Protein AF-A0A8D2HN71-F1 (afdb_monomer_lite)

Organism: Urocitellus parryii (NCBI:txid9999)

Sequence (119 aa):
KDPFDLRIDRTFLSGKIIGGREAVPHSHPYIAYLWINTTEKTKKKCGGFLVHEDFVLTAAHCWRRQGDSGSPLVSKNVAQGIVSYGKMEGTPPNIYTRISSFLCWIKTTMKLFKLQGQD

Radius of gyration: 16.94 Å; chains: 1; bounding box: 42×31×54 Å

Structure (mmCIF, N/CA/C/O backbone):
data_AF-A0A8D2HN71-F1
#
_entry.id   AF-A0A8D2HN71-F1
#
loop_
_atom_site.group_PDB
_atom_site.id
_atom_site.type_symbol
_atom_site.label_atom_id
_atom_site.label_alt_id
_atom_site.label_comp_id
_atom_site.label_asym_id
_atom_site.label_entity_id
_atom_site.label_seq_id
_atom_site.pdbx_PDB_ins_code
_atom_site.Cartn_x
_atom_site.Cartn_y
_atom_site.Cartn_z
_atom_site.occupancy
_atom_site.B_iso_or_equiv
_atom_site.auth_seq_id
_atom_site.auth_comp_id
_atom_site.auth_asym_id
_atom_site.auth_atom_id
_atom_site.pdbx_PDB_model_num
ATOM 1 N N . LYS A 1 1 ? 20.313 1.771 -33.825 1.00 43.94 1 LYS A N 1
ATOM 2 C CA . LYS A 1 1 ? 20.224 0.690 -32.817 1.00 43.94 1 LYS A CA 1
ATOM 3 C C . LYS A 1 1 ? 21.651 0.340 -32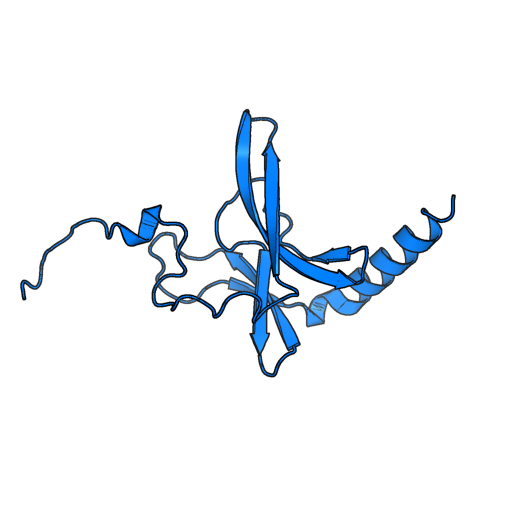.456 1.00 43.94 1 LYS A C 1
ATOM 5 O O . LYS A 1 1 ? 22.325 -0.238 -33.295 1.00 43.94 1 LYS A O 1
ATOM 10 N N . ASP A 1 2 ? 22.102 0.803 -31.298 1.00 36.84 2 ASP A N 1
ATOM 11 C CA . ASP A 1 2 ? 23.468 0.621 -30.810 1.00 36.84 2 ASP A CA 1
ATOM 12 C C . ASP A 1 2 ? 23.407 -0.278 -29.557 1.00 36.84 2 ASP A C 1
ATOM 14 O O . ASP A 1 2 ? 22.562 -0.002 -28.699 1.00 36.84 2 ASP A O 1
ATOM 18 N N . PRO A 1 3 ? 24.185 -1.373 -29.452 1.00 45.34 3 PRO A N 1
ATOM 19 C CA . PRO A 1 3 ? 24.055 -2.342 -28.361 1.00 45.34 3 PRO A CA 1
ATOM 20 C C . PRO A 1 3 ? 24.652 -1.897 -27.015 1.00 45.34 3 PRO A C 1
ATOM 22 O O . PRO A 1 3 ? 24.518 -2.641 -26.047 1.00 45.34 3 PRO A O 1
ATOM 25 N N . PHE A 1 4 ? 25.304 -0.728 -26.928 1.00 43.75 4 PHE A N 1
ATOM 26 C CA . PHE A 1 4 ? 26.057 -0.309 -25.731 1.00 43.75 4 PHE A CA 1
ATOM 27 C C . PHE A 1 4 ? 25.786 1.127 -25.246 1.00 43.75 4 PHE A C 1
ATOM 29 O O . PHE A 1 4 ? 26.644 1.737 -24.607 1.00 43.75 4 PHE A O 1
ATOM 36 N N . ASP A 1 5 ? 24.589 1.676 -25.475 1.00 47.28 5 ASP A N 1
ATOM 37 C CA . ASP A 1 5 ? 24.200 2.946 -24.842 1.00 47.28 5 ASP A CA 1
ATOM 38 C C . ASP A 1 5 ? 23.881 2.730 -23.347 1.00 47.28 5 ASP A C 1
ATOM 40 O O . ASP A 1 5 ? 22.730 2.589 -22.940 1.00 47.28 5 ASP A O 1
ATOM 44 N N . LEU A 1 6 ? 24.924 2.700 -22.509 1.00 41.19 6 LEU A N 1
ATOM 45 C CA . LEU A 1 6 ? 24.872 2.747 -21.038 1.00 41.19 6 LEU A CA 1
ATOM 46 C C . LEU A 1 6 ? 24.472 4.144 -20.518 1.00 41.19 6 LEU A C 1
ATOM 48 O O . LEU A 1 6 ? 24.982 4.631 -19.506 1.00 41.19 6 LEU A O 1
ATOM 52 N N . ARG A 1 7 ? 23.535 4.818 -21.188 1.00 40.91 7 ARG A N 1
ATOM 53 C CA . ARG A 1 7 ? 22.840 5.951 -20.581 1.00 40.91 7 ARG A CA 1
ATOM 54 C C . ARG A 1 7 ? 21.958 5.384 -19.485 1.00 40.91 7 ARG A C 1
ATOM 56 O O . ARG A 1 7 ? 20.998 4.681 -19.778 1.00 40.91 7 ARG A O 1
ATOM 63 N N . ILE A 1 8 ? 22.297 5.707 -18.235 1.00 46.88 8 ILE A N 1
ATOM 64 C CA . ILE A 1 8 ? 21.390 5.641 -17.084 1.00 46.88 8 ILE A CA 1
ATOM 65 C C . ILE A 1 8 ? 20.004 6.049 -17.586 1.00 46.88 8 ILE A C 1
ATOM 67 O O . ILE A 1 8 ? 19.788 7.210 -17.949 1.00 46.88 8 ILE A O 1
ATOM 71 N N . ASP A 1 9 ? 19.110 5.072 -17.707 1.00 41.34 9 ASP A N 1
ATOM 72 C CA . ASP A 1 9 ? 17.812 5.290 -18.314 1.00 41.34 9 ASP A CA 1
ATOM 73 C C . ASP A 1 9 ? 17.083 6.360 -17.486 1.00 41.34 9 ASP A C 1
ATOM 75 O O . ASP A 1 9 ? 16.872 6.193 -16.281 1.00 41.34 9 ASP A O 1
ATOM 79 N N . ARG A 1 10 ? 16.722 7.495 -18.107 1.00 42.06 10 ARG A N 1
ATOM 80 C CA . ARG A 1 10 ? 16.006 8.599 -17.433 1.00 42.06 10 ARG A CA 1
ATOM 81 C C . ARG A 1 10 ? 14.696 8.127 -16.794 1.00 42.06 10 ARG A C 1
ATOM 83 O O . ARG A 1 10 ? 14.153 8.833 -15.942 1.00 42.06 10 ARG A O 1
ATOM 90 N N . THR A 1 11 ? 14.207 6.939 -17.147 1.00 46.03 11 THR A N 1
ATOM 91 C CA . THR A 1 11 ? 13.094 6.265 -16.473 1.00 46.03 11 THR A CA 1
ATOM 92 C C . THR A 1 11 ? 13.345 6.071 -14.969 1.00 46.03 11 THR A C 1
ATOM 94 O O . THR A 1 11 ? 12.408 6.283 -14.196 1.00 46.03 11 THR A O 1
ATOM 97 N N . PHE A 1 12 ? 14.591 5.822 -14.528 1.00 45.75 12 PHE A N 1
ATOM 98 C CA . PHE A 1 12 ? 14.959 5.620 -13.111 1.00 45.75 12 PHE A CA 1
ATOM 99 C C . PHE A 1 12 ? 14.687 6.829 -12.202 1.00 45.75 12 PHE A C 1
ATOM 101 O O . PHE A 1 12 ? 14.495 6.658 -11.000 1.00 45.75 12 PHE A O 1
ATOM 108 N N . LEU A 1 13 ? 14.637 8.048 -12.749 1.00 47.62 13 LEU A N 1
ATOM 109 C CA . LEU A 1 13 ? 14.397 9.280 -11.981 1.00 47.62 13 LEU A CA 1
ATOM 110 C C . LEU A 1 13 ? 12.951 9.784 -12.078 1.00 47.62 13 LEU A C 1
ATOM 112 O O . LEU A 1 13 ? 12.579 10.728 -11.384 1.00 47.62 13 LEU A O 1
ATOM 116 N N . SER A 1 14 ? 12.127 9.180 -12.937 1.00 51.97 14 SER A N 1
ATOM 117 C CA . SER A 1 14 ? 10.806 9.723 -13.283 1.00 51.97 14 SER A CA 1
ATOM 118 C C . SER A 1 14 ? 9.668 9.296 -12.349 1.00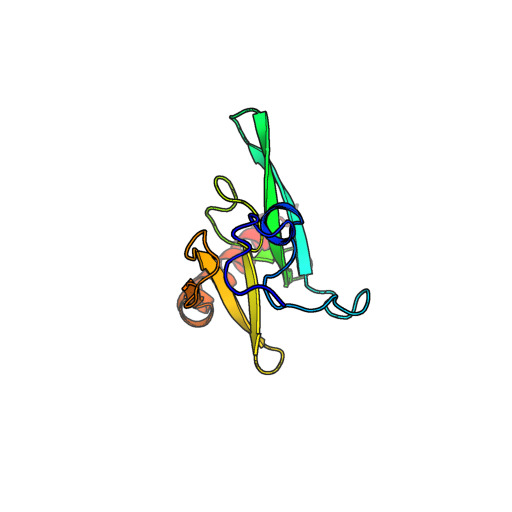 51.97 14 SER A C 1
ATOM 120 O O . SER A 1 14 ? 8.544 9.761 -12.519 1.00 51.97 14 SER A O 1
ATOM 122 N N . GLY A 1 15 ? 9.930 8.419 -11.370 1.00 62.06 15 GLY A N 1
ATOM 123 C CA . GLY A 1 15 ? 8.882 7.859 -10.506 1.00 62.06 15 GLY A CA 1
ATOM 124 C C . GLY A 1 15 ? 7.894 6.953 -11.253 1.00 62.06 15 GLY A C 1
ATOM 125 O O . GLY A 1 15 ? 6.772 6.767 -10.795 1.00 62.06 15 GLY A O 1
ATOM 126 N N . LYS A 1 16 ? 8.292 6.428 -12.418 1.00 80.50 16 LYS A N 1
ATOM 127 C CA . LYS A 1 16 ? 7.504 5.487 -13.219 1.00 80.50 16 LYS A CA 1
ATOM 128 C C . LYS A 1 16 ? 7.790 4.046 -12.804 1.00 80.50 16 LYS A C 1
ATOM 130 O O . LYS A 1 16 ? 8.930 3.700 -12.506 1.00 80.50 16 LYS A O 1
ATOM 135 N N . ILE A 1 17 ? 6.769 3.196 -12.906 1.00 85.62 17 ILE A N 1
ATOM 136 C CA . ILE A 1 17 ? 6.932 1.741 -12.832 1.00 85.62 17 ILE A CA 1
ATOM 137 C C . ILE A 1 17 ? 7.752 1.279 -14.043 1.00 85.62 17 ILE A C 1
ATOM 139 O O . ILE A 1 17 ? 7.334 1.482 -15.187 1.00 85.62 17 ILE A O 1
ATOM 143 N N . ILE A 1 18 ? 8.908 0.655 -13.810 1.00 87.19 18 ILE A N 1
ATOM 144 C CA . ILE A 1 18 ? 9.786 0.151 -14.879 1.00 87.19 18 ILE A CA 1
ATOM 145 C C . ILE A 1 18 ? 9.040 -0.915 -15.694 1.00 87.19 18 ILE A C 1
ATOM 147 O O . ILE A 1 18 ? 8.474 -1.852 -15.134 1.00 87.19 18 ILE A O 1
ATOM 151 N N . GLY A 1 19 ? 9.018 -0.757 -17.022 1.00 87.94 19 GLY A N 1
ATOM 152 C CA . GLY A 1 19 ? 8.283 -1.644 -17.933 1.00 87.94 19 GLY A CA 1
ATOM 153 C C . GLY A 1 19 ? 6.753 -1.526 -17.852 1.00 87.94 19 GLY A C 1
ATOM 154 O O . GLY A 1 19 ? 6.047 -2.331 -18.455 1.00 87.94 19 GLY A O 1
ATOM 155 N N . GLY A 1 20 ? 6.233 -0.549 -17.101 1.00 88.12 20 GLY A N 1
ATOM 156 C CA . GLY A 1 20 ? 4.802 -0.301 -16.959 1.00 88.12 20 GLY A CA 1
ATOM 157 C C . GLY A 1 20 ? 4.201 0.539 -18.089 1.00 88.12 20 GLY A C 1
ATOM 158 O O . GLY A 1 20 ? 4.879 0.998 -19.007 1.00 88.12 20 GLY A O 1
ATOM 159 N N . ARG A 1 21 ? 2.894 0.780 -17.972 1.00 92.75 21 ARG A N 1
ATOM 160 C CA . ARG A 1 21 ? 2.134 1.731 -18.792 1.00 92.75 21 ARG A CA 1
ATOM 161 C C . ARG A 1 21 ? 1.378 2.693 -17.888 1.00 92.75 21 ARG A C 1
ATOM 163 O O . ARG A 1 21 ? 1.041 2.332 -16.760 1.00 92.75 21 ARG A O 1
ATOM 170 N N . GLU A 1 22 ? 1.097 3.888 -18.388 1.00 91.94 22 GLU A N 1
ATOM 171 C CA . GLU A 1 22 ? 0.253 4.843 -17.675 1.00 91.94 22 GLU A CA 1
ATOM 172 C C . GLU A 1 22 ? -1.140 4.243 -17.440 1.00 91.94 22 GLU A C 1
ATOM 174 O O . GLU A 1 22 ? -1.733 3.627 -18.331 1.00 91.94 22 GLU A O 1
ATOM 179 N N . ALA A 1 23 ? -1.633 4.363 -16.208 1.00 93.00 23 ALA A N 1
ATOM 180 C CA . ALA A 1 23 ? -2.967 3.903 -15.865 1.00 93.00 23 ALA A CA 1
ATOM 181 C C . ALA A 1 23 ? -4.009 4.886 -16.410 1.00 93.00 23 ALA A C 1
ATOM 183 O O . ALA A 1 23 ? -3.800 6.096 -16.386 1.00 93.00 23 ALA A O 1
ATOM 184 N N . VAL A 1 24 ? -5.165 4.371 -16.838 1.00 96.88 24 VAL A N 1
ATOM 185 C CA . VAL A 1 24 ? -6.312 5.230 -17.160 1.00 96.88 24 VAL A CA 1
ATOM 186 C C . VAL A 1 24 ? -6.675 6.030 -15.901 1.00 96.88 24 VAL A C 1
ATOM 188 O O . VAL A 1 24 ? -6.768 5.415 -14.827 1.00 96.88 24 VAL A O 1
ATOM 191 N N . PRO A 1 25 ? -6.887 7.355 -15.991 1.00 96.44 25 PRO A N 1
ATOM 192 C CA . PRO A 1 25 ? -7.239 8.172 -14.836 1.00 96.44 25 PRO A CA 1
ATOM 193 C C . PRO A 1 25 ? -8.370 7.548 -14.013 1.00 96.44 25 PRO A C 1
ATOM 195 O O . PRO A 1 25 ? -9.368 7.084 -14.561 1.00 96.44 25 PRO A O 1
ATOM 198 N N . HIS A 1 26 ? -8.179 7.492 -12.693 1.00 93.31 26 HIS A N 1
ATOM 199 C CA . HIS A 1 26 ? -9.140 6.956 -11.716 1.00 93.31 26 HIS A CA 1
ATOM 200 C C . HIS A 1 26 ? -9.540 5.475 -11.874 1.00 93.31 26 HIS A C 1
ATOM 202 O O . HIS A 1 26 ? -10.382 4.999 -11.120 1.00 93.31 26 HIS A O 1
ATOM 208 N N . SER A 1 27 ? -8.908 4.705 -12.767 1.00 96.06 27 SER A N 1
ATOM 209 C CA . SER A 1 27 ? -9.200 3.266 -12.937 1.00 96.06 27 SER A CA 1
ATOM 210 C C . SER A 1 27 ? -8.850 2.397 -11.719 1.00 96.06 27 SER A C 1
ATOM 212 O O . SER A 1 27 ? -9.283 1.252 -11.639 1.00 96.06 27 SER A O 1
ATOM 214 N N . HIS A 1 28 ? -8.075 2.931 -10.771 1.00 95.44 28 HIS A N 1
ATOM 215 C CA . HIS A 1 28 ? -7.660 2.259 -9.538 1.00 95.44 28 HIS A CA 1
ATOM 216 C C . HIS A 1 28 ? -7.956 3.170 -8.331 1.00 95.44 28 HIS A C 1
ATOM 218 O O . HIS A 1 28 ? -7.029 3.703 -7.719 1.00 95.44 28 HIS A O 1
ATOM 224 N N . PRO A 1 29 ? -9.241 3.400 -7.997 1.00 96.69 29 PRO A N 1
ATOM 225 C CA . PRO A 1 29 ? -9.652 4.431 -7.036 1.00 96.69 29 PRO A CA 1
ATOM 226 C C . PRO A 1 29 ? -9.198 4.150 -5.598 1.00 96.69 29 PRO A C 1
ATOM 228 O O . PRO A 1 29 ? -9.169 5.052 -4.771 1.00 96.69 29 PRO A O 1
ATOM 231 N N . TYR A 1 30 ? -8.814 2.909 -5.300 1.00 97.06 30 TYR A N 1
ATOM 232 C CA . TYR A 1 30 ? -8.271 2.513 -4.005 1.00 97.06 30 TYR A CA 1
ATOM 233 C C . TYR A 1 30 ? -6.802 2.905 -3.809 1.00 97.06 30 TYR A C 1
ATOM 235 O O . TYR A 1 30 ? -6.308 2.758 -2.698 1.00 97.06 30 TYR A O 1
ATOM 243 N N . ILE A 1 31 ? -6.070 3.350 -4.838 1.00 97.00 31 ILE A N 1
ATOM 244 C CA . ILE A 1 31 ? -4.655 3.728 -4.701 1.00 97.00 31 ILE A CA 1
ATOM 245 C C . ILE A 1 31 ? -4.529 5.046 -3.934 1.00 97.00 31 ILE A C 1
ATOM 247 O O . ILE A 1 31 ? -5.141 6.048 -4.291 1.00 97.00 31 ILE A O 1
ATOM 251 N N . ALA A 1 32 ? -3.672 5.053 -2.914 1.00 96.81 32 ALA A N 1
ATOM 252 C CA . ALA A 1 32 ? -3.335 6.230 -2.126 1.00 96.81 32 ALA A CA 1
ATOM 253 C C . ALA A 1 32 ? -1.884 6.653 -2.387 1.00 96.81 32 ALA A C 1
ATOM 255 O O . ALA A 1 32 ? -0.965 5.833 -2.340 1.00 96.81 32 ALA A O 1
ATOM 256 N N . TYR A 1 33 ? -1.670 7.947 -2.619 1.00 94.94 33 TYR A N 1
ATOM 257 C CA . TYR A 1 33 ? -0.338 8.542 -2.665 1.00 94.94 33 TYR A CA 1
ATOM 258 C C . TYR A 1 33 ? 0.022 9.082 -1.281 1.00 94.94 33 TYR A C 1
ATOM 260 O O . TYR A 1 33 ? -0.674 9.942 -0.742 1.00 94.94 33 TYR A O 1
ATOM 268 N N . LEU A 1 34 ? 1.111 8.578 -0.704 1.00 93.06 34 LEU A N 1
ATOM 269 C CA . LEU A 1 34 ? 1.541 8.932 0.643 1.00 93.06 34 LEU A CA 1
ATOM 270 C C . LEU A 1 34 ? 2.715 9.900 0.597 1.00 93.06 34 LEU A C 1
ATOM 272 O O . LEU A 1 34 ? 3.772 9.604 0.031 1.00 93.06 34 LEU A O 1
ATOM 276 N N . TRP A 1 35 ? 2.536 11.039 1.258 1.00 90.62 35 TRP A N 1
ATOM 277 C CA . TRP A 1 35 ? 3.572 12.044 1.443 1.00 90.62 35 TRP A CA 1
ATOM 278 C C . TRP A 1 35 ? 3.990 12.087 2.910 1.00 90.62 35 TRP A C 1
ATOM 280 O O . TRP A 1 35 ? 3.243 12.553 3.766 1.00 90.62 35 TRP A O 1
ATOM 290 N N . ILE A 1 36 ? 5.174 11.548 3.203 1.00 88.12 36 ILE A N 1
ATOM 291 C CA . ILE A 1 36 ? 5.641 11.310 4.571 1.00 88.12 36 ILE A CA 1
ATOM 292 C C . ILE A 1 36 ? 6.758 12.299 4.891 1.00 88.12 36 ILE A C 1
ATOM 294 O O . ILE A 1 36 ? 7.808 12.320 4.240 1.00 88.12 36 ILE A O 1
ATOM 298 N N . ASN A 1 37 ? 6.527 13.124 5.909 1.00 85.69 37 ASN A N 1
ATOM 299 C CA . ASN A 1 37 ? 7.538 14.021 6.454 1.00 85.69 37 ASN A CA 1
ATOM 300 C C . ASN A 1 37 ? 8.440 13.234 7.403 1.00 85.69 37 ASN A C 1
ATOM 302 O O . ASN A 1 37 ? 7.945 12.609 8.335 1.00 85.69 37 ASN A O 1
ATOM 306 N N . THR A 1 38 ? 9.752 13.275 7.177 1.00 78.19 38 THR A N 1
ATOM 307 C CA . THR A 1 38 ? 10.721 12.579 8.034 1.00 78.19 38 THR A CA 1
ATOM 308 C C . THR A 1 38 ? 11.503 13.553 8.907 1.00 78.19 38 THR A C 1
ATOM 310 O O . THR A 1 38 ? 11.638 14.737 8.587 1.00 78.19 38 THR A O 1
ATOM 313 N N . THR A 1 39 ? 12.063 13.031 9.998 1.00 75.62 39 THR A N 1
ATOM 314 C CA . THR A 1 39 ? 12.947 13.760 10.923 1.00 75.62 39 THR A CA 1
ATOM 315 C C . THR A 1 39 ? 14.213 14.291 10.247 1.00 75.62 39 THR A C 1
ATOM 317 O O . THR A 1 39 ? 14.749 15.311 10.663 1.00 75.62 39 THR A O 1
ATOM 320 N N . GLU A 1 40 ? 14.654 13.668 9.152 1.00 70.38 40 GLU A N 1
ATOM 321 C CA . GLU A 1 40 ? 15.835 14.069 8.375 1.00 70.38 40 GLU A CA 1
ATOM 322 C C . GLU A 1 40 ? 15.566 15.264 7.432 1.00 70.38 40 GLU A C 1
ATOM 324 O O . GLU A 1 40 ? 16.341 15.516 6.513 1.00 70.38 40 GLU A O 1
ATOM 329 N N . LYS A 1 41 ? 14.447 15.990 7.601 1.00 61.88 41 LYS A N 1
ATOM 330 C CA . LYS A 1 41 ? 13.966 17.076 6.715 1.00 61.88 41 LYS A CA 1
ATOM 331 C C . LYS A 1 41 ? 13.775 16.672 5.244 1.00 61.88 41 LYS A C 1
ATOM 333 O O . LYS A 1 41 ? 13.484 17.526 4.408 1.00 61.88 41 LYS A O 1
ATOM 338 N N . THR A 1 42 ? 13.879 15.384 4.909 1.00 73.19 42 THR A N 1
ATOM 339 C CA . THR A 1 42 ? 13.584 14.882 3.563 1.00 73.19 42 THR A CA 1
ATOM 340 C C . THR A 1 42 ? 12.159 14.349 3.501 1.00 73.19 42 THR A C 1
ATOM 342 O O . THR A 1 42 ? 11.690 13.634 4.386 1.00 73.19 42 THR A O 1
ATOM 345 N N . LYS A 1 43 ? 11.439 14.712 2.444 1.00 77.62 43 LYS A N 1
ATOM 346 C CA . LYS A 1 43 ? 10.094 14.195 2.185 1.00 77.62 43 LYS A CA 1
ATOM 347 C C . LYS A 1 43 ? 10.218 12.852 1.479 1.00 77.62 43 LYS A C 1
ATOM 349 O O . LYS A 1 43 ? 10.949 12.757 0.493 1.00 77.62 43 LYS A O 1
ATOM 354 N N . LYS A 1 44 ? 9.521 11.830 1.972 1.00 85.94 44 LYS A N 1
ATOM 355 C CA . LYS A 1 44 ? 9.456 10.506 1.343 1.00 85.94 44 LYS A CA 1
ATOM 356 C C . LYS A 1 44 ? 8.099 10.326 0.676 1.00 85.94 44 LYS A C 1
ATOM 358 O O . LYS A 1 44 ? 7.085 10.845 1.143 1.00 85.94 44 LYS A O 1
ATOM 363 N N . LYS A 1 45 ? 8.106 9.616 -0.449 1.00 89.88 45 LYS A N 1
ATOM 364 C CA . LYS A 1 45 ? 6.916 9.311 -1.246 1.00 89.88 45 LYS A CA 1
ATOM 365 C C . LYS A 1 45 ? 6.730 7.805 -1.290 1.00 89.88 45 LYS A C 1
ATOM 367 O O . LYS A 1 45 ? 7.665 7.109 -1.680 1.00 89.88 45 LYS A O 1
ATOM 372 N N . CYS A 1 46 ? 5.551 7.336 -0.916 1.00 93.69 46 CYS A N 1
ATOM 373 C CA . CYS A 1 46 ? 5.171 5.931 -0.984 1.00 93.69 46 CYS A CA 1
ATOM 374 C C . CYS A 1 46 ? 3.796 5.775 -1.627 1.00 93.69 46 CYS A C 1
ATOM 376 O O . CYS A 1 46 ? 3.034 6.738 -1.739 1.00 93.69 46 CYS A O 1
ATOM 378 N N . GLY A 1 47 ? 3.471 4.542 -1.994 1.00 95.50 47 GLY A N 1
ATOM 379 C CA . GLY A 1 47 ? 2.101 4.147 -2.268 1.00 95.50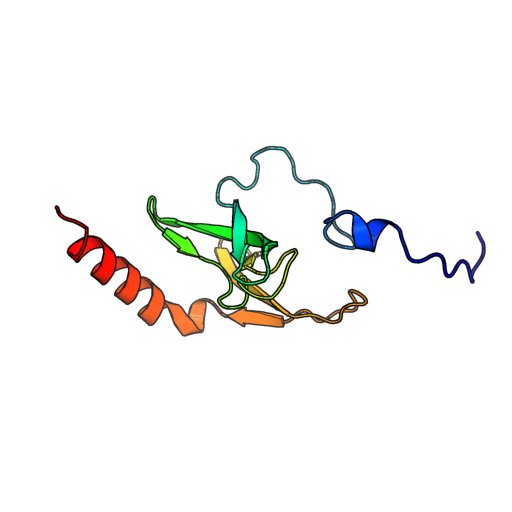 47 GLY A CA 1
ATOM 380 C C . GLY A 1 47 ? 1.409 3.583 -1.031 1.00 95.50 47 GLY A C 1
ATOM 381 O O . GLY A 1 47 ? 2.019 3.231 -0.018 1.00 95.50 47 GLY A O 1
ATOM 382 N N . GLY A 1 48 ? 0.102 3.471 -1.141 1.00 96.94 48 GLY A N 1
ATOM 383 C CA . GLY A 1 48 ? -0.765 2.770 -0.215 1.00 96.94 48 GLY A CA 1
ATOM 384 C C . GLY A 1 48 ? -2.055 2.407 -0.928 1.00 96.94 48 GLY A C 1
ATOM 385 O O . GLY A 1 48 ? -2.237 2.715 -2.110 1.00 96.94 48 GLY A O 1
ATOM 386 N N . PHE A 1 49 ? -2.961 1.755 -0.217 1.00 98.19 49 PHE A N 1
ATOM 387 C CA . PHE A 1 49 ? -4.291 1.500 -0.742 1.00 98.19 49 PHE A CA 1
ATOM 388 C C . PHE A 1 49 ? -5.352 1.463 0.348 1.00 98.19 49 PHE A C 1
ATOM 390 O O . PHE A 1 49 ? -5.124 0.952 1.446 1.00 98.19 49 PHE A O 1
ATOM 397 N N . LEU A 1 50 ? -6.511 2.026 0.023 1.00 97.69 50 LEU A N 1
ATOM 398 C CA . LEU A 1 50 ? -7.679 2.078 0.886 1.00 97.69 50 LEU A CA 1
ATOM 399 C C . LEU A 1 50 ? -8.243 0.665 1.072 1.00 97.69 50 LEU A C 1
ATOM 401 O O . LEU A 1 50 ? -8.557 -0.020 0.098 1.00 97.69 50 LEU A O 1
ATOM 405 N N . VAL A 1 51 ? -8.367 0.230 2.324 1.00 96.06 51 VAL A N 1
ATOM 406 C CA . VAL A 1 51 ? -8.992 -1.057 2.694 1.00 96.06 51 VAL A CA 1
ATOM 407 C C . VAL A 1 51 ? -10.286 -0.882 3.478 1.00 96.06 51 VAL A C 1
ATOM 409 O O . VAL A 1 51 ? -11.039 -1.837 3.656 1.00 96.06 51 VAL A O 1
ATOM 412 N N . HIS A 1 52 ? -10.529 0.335 3.955 1.00 94.88 52 HIS A N 1
ATOM 413 C CA . HIS A 1 52 ? -11.735 0.792 4.628 1.00 94.88 52 HIS A CA 1
ATOM 414 C C . HIS A 1 52 ? -11.772 2.320 4.541 1.00 94.88 52 HIS A C 1
ATOM 416 O O . HIS A 1 52 ? -10.717 2.919 4.363 1.00 94.88 52 HIS A O 1
ATOM 422 N N . GLU A 1 53 ? -12.942 2.936 4.711 1.00 92.12 53 GLU A N 1
ATOM 423 C CA . GLU A 1 53 ? -13.149 4.396 4.666 1.00 92.12 53 GLU A CA 1
ATOM 424 C C . GLU A 1 53 ? -12.067 5.176 5.440 1.00 92.12 53 GLU A C 1
ATOM 426 O O . GLU A 1 53 ? -11.445 6.073 4.880 1.00 92.12 53 GLU A O 1
ATOM 431 N N . ASP A 1 54 ? -11.745 4.736 6.660 1.00 93.44 54 ASP A N 1
ATOM 432 C CA . ASP A 1 54 ? -10.732 5.384 7.514 1.00 93.44 54 ASP A CA 1
ATOM 433 C C . ASP A 1 54 ? -9.350 4.702 7.534 1.00 93.44 54 ASP A C 1
ATOM 435 O O . ASP A 1 54 ? -8.487 5.081 8.327 1.00 93.44 54 ASP A O 1
ATOM 439 N N . PHE A 1 55 ? -9.113 3.665 6.717 1.00 95.88 55 PHE A N 1
ATOM 440 C CA . PHE A 1 55 ? -7.864 2.891 6.780 1.00 95.88 55 PHE A CA 1
ATOM 441 C C . PHE A 1 55 ? -7.206 2.691 5.418 1.00 95.88 55 PHE A C 1
ATOM 443 O O . PHE A 1 55 ? -7.747 2.054 4.509 1.00 95.88 55 PHE A O 1
ATOM 450 N N . VAL A 1 56 ? -5.950 3.129 5.343 1.00 97.25 56 VAL A N 1
ATOM 451 C CA . VAL A 1 56 ? -5.023 2.853 4.245 1.00 97.25 56 VAL A CA 1
ATOM 452 C C . VAL A 1 56 ? -3.960 1.864 4.720 1.00 97.25 56 VAL A C 1
ATOM 454 O O . VAL A 1 56 ? -3.328 2.072 5.755 1.00 97.25 56 VAL A O 1
ATOM 457 N N . LEU A 1 57 ? -3.724 0.800 3.948 1.00 97.88 57 LEU A N 1
ATOM 458 C CA . LEU A 1 57 ? -2.570 -0.079 4.140 1.00 97.88 57 LEU A CA 1
ATOM 459 C C . LEU A 1 57 ? -1.371 0.406 3.325 1.00 97.88 57 LEU A C 1
ATOM 461 O O . LEU A 1 57 ? -1.510 0.883 2.200 1.00 97.88 57 LEU A O 1
ATOM 465 N N . THR A 1 58 ? -0.180 0.247 3.899 1.00 97.31 58 THR A N 1
ATOM 466 C CA . THR A 1 58 ? 1.103 0.585 3.272 1.00 97.31 58 THR A CA 1
ATOM 467 C C . THR A 1 58 ? 2.240 -0.249 3.878 1.00 97.31 58 THR A C 1
ATOM 469 O O . THR A 1 58 ? 2.013 -1.099 4.742 1.00 97.31 58 THR A O 1
ATOM 472 N N . ALA A 1 59 ? 3.474 -0.039 3.420 1.00 96.88 59 ALA A N 1
ATOM 473 C CA . ALA A 1 59 ? 4.659 -0.694 3.955 1.00 96.88 59 ALA A CA 1
ATOM 474 C C . ALA A 1 59 ? 5.207 0.071 5.170 1.00 96.88 59 ALA A C 1
ATOM 476 O O . ALA A 1 59 ? 5.375 1.288 5.131 1.00 96.88 59 ALA A O 1
ATOM 477 N N . ALA A 1 60 ? 5.577 -0.651 6.230 1.00 94.56 60 ALA A N 1
ATOM 478 C CA . ALA A 1 60 ? 6.087 -0.045 7.465 1.00 94.56 60 ALA A CA 1
ATOM 479 C C . ALA A 1 60 ? 7.362 0.795 7.251 1.00 94.56 60 ALA A C 1
ATOM 481 O O . ALA A 1 60 ? 7.573 1.809 7.912 1.00 94.56 60 ALA A O 1
ATOM 482 N N . HIS A 1 61 ? 8.217 0.416 6.293 1.00 91.50 61 HIS A N 1
ATOM 483 C CA . HIS A 1 61 ? 9.458 1.142 6.003 1.00 91.50 61 HIS A CA 1
ATOM 484 C C . HIS A 1 61 ? 9.267 2.393 5.138 1.00 91.50 61 HIS A C 1
ATOM 486 O O . HIS A 1 61 ? 10.266 3.004 4.748 1.00 91.50 61 HIS A O 1
ATOM 492 N N . CYS A 1 62 ? 8.033 2.797 4.825 1.00 89.69 62 CYS A N 1
ATOM 493 C CA . CYS A 1 62 ? 7.758 4.016 4.059 1.00 89.69 62 CYS A CA 1
ATOM 494 C C . CYS A 1 62 ? 8.248 5.306 4.739 1.00 89.69 62 CYS A C 1
ATOM 496 O O . CYS A 1 62 ? 8.365 6.342 4.094 1.00 89.69 62 CYS A O 1
ATOM 498 N N . TRP A 1 63 ? 8.656 5.227 6.008 1.00 78.06 63 TRP A N 1
ATOM 499 C CA . TRP A 1 63 ? 9.420 6.280 6.678 1.00 78.06 63 TRP A CA 1
ATOM 500 C C . TRP A 1 63 ? 10.852 6.461 6.133 1.00 78.06 63 TRP A C 1
ATOM 502 O O . TRP A 1 63 ? 11.428 7.538 6.244 1.00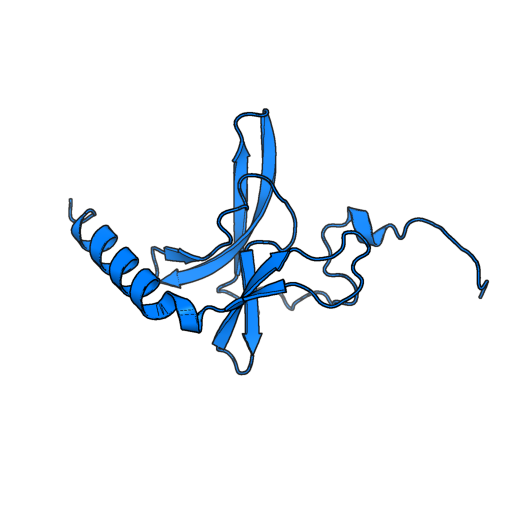 78.06 63 TRP A O 1
ATOM 512 N N . ARG A 1 64 ? 11.461 5.417 5.551 1.00 74.31 64 ARG A N 1
ATOM 513 C CA . ARG A 1 64 ? 12.878 5.416 5.127 1.00 74.31 64 ARG A CA 1
ATOM 514 C C . ARG A 1 64 ? 13.077 5.244 3.622 1.00 74.31 64 ARG A C 1
ATOM 516 O O . ARG A 1 64 ? 14.065 5.752 3.093 1.00 74.31 64 ARG A O 1
ATOM 523 N N . ARG A 1 65 ? 12.179 4.540 2.922 1.00 76.31 65 ARG A N 1
ATOM 524 C CA . ARG A 1 65 ? 12.287 4.312 1.465 1.00 76.31 65 ARG A CA 1
ATOM 525 C C . ARG A 1 65 ? 11.258 5.108 0.671 1.00 76.31 65 ARG A C 1
ATOM 527 O O . ARG A 1 65 ? 10.367 5.724 1.240 1.00 76.31 65 ARG A O 1
ATOM 534 N N . GLN A 1 66 ? 11.444 5.135 -0.647 1.00 80.62 66 GLN A N 1
ATOM 535 C CA . GLN A 1 66 ? 10.610 5.887 -1.580 1.00 80.62 66 GLN A CA 1
ATOM 536 C C . GLN A 1 66 ? 10.232 5.034 -2.793 1.00 80.62 66 GLN A C 1
ATOM 538 O O . GLN A 1 66 ? 10.869 4.010 -3.048 1.00 80.62 66 GLN A O 1
ATOM 543 N N . GLY A 1 67 ? 9.241 5.502 -3.549 1.00 87.25 67 GLY A N 1
ATOM 544 C CA . GLY A 1 67 ? 8.772 4.891 -4.792 1.00 87.25 67 GLY A CA 1
ATOM 545 C C . GLY A 1 67 ? 7.537 4.035 -4.548 1.0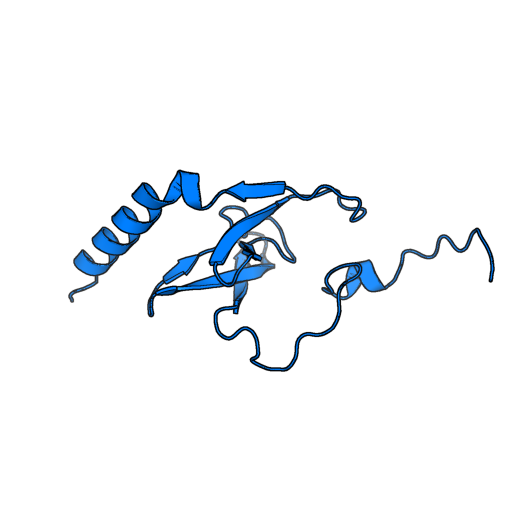0 87.25 67 GLY A C 1
ATOM 546 O O . GLY A 1 67 ? 6.678 4.395 -3.746 1.00 87.25 67 GLY A O 1
ATOM 547 N N . ASP A 1 68 ? 7.478 2.874 -5.192 1.00 91.94 68 ASP A N 1
ATOM 548 C CA . ASP A 1 68 ? 6.273 2.032 -5.196 1.00 91.94 68 ASP A CA 1
ATOM 549 C C . ASP A 1 68 ? 6.033 1.276 -3.888 1.00 91.94 68 ASP A C 1
ATOM 551 O O . ASP A 1 68 ? 5.011 0.603 -3.752 1.00 91.94 68 ASP A O 1
ATOM 555 N N . SER A 1 69 ? 6.954 1.384 -2.923 1.00 94.31 69 SER A N 1
ATOM 556 C CA . SER A 1 69 ? 6.809 0.803 -1.585 1.00 94.31 69 SER A CA 1
ATOM 557 C C . SER A 1 69 ? 5.437 1.132 -0.998 1.00 94.31 69 SER A C 1
ATOM 559 O O . SER A 1 69 ? 4.999 2.278 -1.038 1.00 94.31 69 SER A O 1
ATOM 561 N N . GLY A 1 70 ? 4.761 0.115 -0.465 1.00 96.31 70 GLY A N 1
ATOM 562 C CA . GLY A 1 70 ? 3.422 0.252 0.104 1.00 96.31 70 GLY A CA 1
ATOM 563 C C . GLY A 1 70 ? 2.260 0.116 -0.884 1.00 96.31 70 GLY A C 1
ATOM 564 O O . GLY A 1 70 ? 1.136 -0.119 -0.447 1.00 96.31 70 GLY A O 1
ATOM 565 N N . SER A 1 71 ? 2.508 0.175 -2.194 1.00 96.81 71 SER A N 1
ATOM 566 C CA . SER A 1 71 ? 1.469 -0.048 -3.211 1.00 96.81 71 SER A CA 1
ATOM 567 C C . SER A 1 71 ? 0.988 -1.510 -3.224 1.00 96.81 71 SER A C 1
ATOM 569 O O . SER A 1 71 ? 1.772 -2.415 -2.909 1.00 96.81 71 SER A O 1
ATOM 571 N N . PRO A 1 72 ? -0.272 -1.784 -3.608 1.00 98.00 72 PRO A N 1
ATOM 572 C CA . PRO A 1 72 ? -0.797 -3.143 -3.657 1.00 98.00 72 PRO A CA 1
ATOM 573 C C . PRO A 1 72 ? -0.309 -3.913 -4.893 1.00 98.00 72 PRO A C 1
ATOM 575 O O . PRO A 1 72 ? -0.328 -3.408 -6.014 1.00 98.00 72 PRO A O 1
ATOM 578 N N . LEU A 1 73 ? 0.023 -5.190 -4.704 1.00 97.50 73 LEU A N 1
ATOM 579 C CA . LEU A 1 73 ? 0.052 -6.185 -5.775 1.00 97.50 73 LEU A CA 1
ATOM 580 C C . LEU A 1 73 ? -1.353 -6.772 -5.923 1.00 97.50 73 LEU A C 1
ATOM 582 O O . LEU A 1 73 ? -1.818 -7.506 -5.045 1.00 97.50 73 LEU A O 1
ATOM 586 N N . VAL A 1 74 ? -2.020 -6.452 -7.030 1.00 96.44 74 VAL A N 1
ATOM 587 C CA . VAL A 1 74 ? -3.402 -6.865 -7.291 1.00 96.44 74 VAL A CA 1
ATOM 588 C C . VAL A 1 74 ? -3.430 -8.038 -8.263 1.00 96.44 74 VAL A C 1
ATOM 590 O O . VAL A 1 74 ? -2.819 -7.996 -9.328 1.00 96.44 74 VAL A O 1
ATOM 593 N N . SER A 1 75 ? -4.167 -9.086 -7.906 1.00 94.38 75 SER A N 1
ATOM 594 C CA . SER A 1 75 ? -4.464 -10.211 -8.793 1.00 94.38 75 SER A CA 1
ATOM 595 C C . SER A 1 75 ? -5.915 -10.623 -8.613 1.00 94.38 75 SER A C 1
ATOM 597 O O . SER A 1 75 ? -6.386 -10.750 -7.482 1.00 94.38 75 SER A O 1
ATOM 599 N N . LYS A 1 76 ? -6.630 -10.808 -9.731 1.00 93.62 76 LYS A N 1
ATOM 600 C CA . LYS A 1 76 ? -8.071 -11.118 -9.751 1.00 93.62 76 LYS A CA 1
ATOM 601 C C . LYS A 1 76 ? -8.892 -10.143 -8.887 1.00 93.62 76 LYS A C 1
ATOM 603 O O . LYS A 1 76 ? -9.731 -10.568 -8.103 1.00 93.62 76 LYS A O 1
ATOM 608 N N . ASN A 1 77 ? -8.604 -8.842 -9.004 1.00 91.44 77 ASN A N 1
ATOM 609 C CA . ASN A 1 77 ? -9.230 -7.755 -8.235 1.00 91.44 77 ASN A CA 1
ATOM 610 C C . ASN A 1 77 ? -9.060 -7.840 -6.706 1.00 91.44 77 ASN A C 1
ATOM 612 O O . ASN A 1 77 ? -9.766 -7.161 -5.968 1.00 91.44 77 ASN A O 1
ATOM 616 N N . VAL A 1 78 ? -8.108 -8.638 -6.215 1.00 95.19 78 VAL A N 1
ATOM 617 C CA . VAL A 1 78 ? -7.789 -8.751 -4.787 1.00 95.19 78 VAL A CA 1
ATOM 618 C C . VAL A 1 78 ? -6.353 -8.301 -4.549 1.00 95.19 78 VAL A C 1
ATOM 620 O O . VAL A 1 78 ? -5.439 -8.711 -5.269 1.00 95.19 78 VAL A O 1
ATOM 623 N N . ALA A 1 79 ? -6.139 -7.484 -3.517 1.00 97.06 79 ALA A N 1
ATOM 624 C CA . ALA A 1 79 ? -4.801 -7.165 -3.035 1.00 97.06 79 ALA A CA 1
ATOM 625 C C . ALA A 1 79 ? -4.186 -8.413 -2.379 1.00 97.06 79 ALA A C 1
ATOM 627 O O . ALA A 1 79 ? -4.620 -8.856 -1.316 1.00 97.06 79 ALA A O 1
ATOM 628 N N . GLN A 1 80 ? -3.182 -8.994 -3.031 1.00 98.19 80 GLN A N 1
ATOM 629 C CA . GLN A 1 80 ? -2.485 -10.199 -2.564 1.00 98.19 80 GLN A CA 1
ATOM 630 C C . GLN A 1 80 ? -1.219 -9.859 -1.778 1.00 98.19 80 GLN A C 1
ATOM 632 O O . GLN A 1 80 ? -0.817 -10.592 -0.868 1.00 98.19 80 GLN A O 1
ATOM 637 N N . GLY A 1 81 ? -0.585 -8.736 -2.119 1.00 98.06 81 GLY A N 1
ATOM 638 C CA . GLY A 1 81 ? 0.638 -8.305 -1.470 1.00 98.06 81 GLY A CA 1
ATOM 639 C C . GLY A 1 81 ? 0.813 -6.797 -1.411 1.00 98.06 81 GLY A C 1
ATOM 640 O O . GLY A 1 81 ? 0.058 -6.047 -2.023 1.00 98.06 81 GLY A O 1
ATOM 641 N N . ILE A 1 82 ? 1.833 -6.376 -0.671 1.00 98.44 82 ILE A N 1
ATOM 642 C CA . ILE A 1 82 ? 2.258 -4.979 -0.533 1.00 98.44 82 ILE A CA 1
ATOM 643 C C . ILE A 1 82 ? 3.701 -4.893 -1.019 1.00 98.44 82 ILE A C 1
ATOM 645 O O . ILE A 1 82 ? 4.536 -5.667 -0.549 1.00 98.44 82 ILE A O 1
ATOM 649 N N . VAL A 1 83 ? 4.008 -3.988 -1.950 1.00 96.75 83 VAL A N 1
ATOM 650 C CA . VAL A 1 83 ? 5.379 -3.781 -2.450 1.00 96.75 83 VAL A CA 1
ATOM 651 C C . VAL A 1 83 ? 6.304 -3.488 -1.271 1.00 96.75 83 VAL A C 1
ATOM 653 O O . VAL A 1 83 ? 6.076 -2.525 -0.532 1.00 96.75 83 VAL A O 1
ATOM 656 N N . SER A 1 84 ? 7.349 -4.306 -1.103 1.00 95.00 84 SER A N 1
ATOM 657 C CA . SER A 1 84 ? 8.284 -4.170 0.011 1.00 95.00 84 SER A CA 1
ATOM 658 C C . SER A 1 84 ? 9.654 -3.675 -0.447 1.00 95.00 84 SER A C 1
ATOM 660 O O . SER A 1 84 ? 10.040 -2.544 -0.162 1.00 95.00 84 SER A O 1
ATOM 662 N N . TYR A 1 85 ? 10.421 -4.516 -1.135 1.00 92.44 85 TYR A N 1
ATOM 663 C CA . TYR A 1 85 ? 11.770 -4.175 -1.581 1.00 92.44 85 TYR A CA 1
ATOM 664 C C . TYR A 1 85 ? 12.123 -4.908 -2.873 1.00 92.44 85 TYR A C 1
ATOM 666 O O . TYR A 1 85 ? 11.516 -5.916 -3.219 1.00 92.44 85 TYR A O 1
ATOM 674 N N . GLY A 1 86 ? 13.126 -4.403 -3.578 1.00 88.75 86 GLY A N 1
ATOM 675 C CA . GLY A 1 86 ? 13.641 -4.982 -4.811 1.00 88.75 86 GLY A CA 1
ATOM 676 C C . GLY A 1 86 ? 15.073 -4.526 -5.051 1.00 88.75 86 GLY A C 1
ATOM 677 O O . GLY A 1 86 ? 15.605 -3.703 -4.294 1.00 88.75 86 GLY A O 1
ATOM 678 N N . LYS A 1 87 ? 15.705 -5.065 -6.095 1.00 84.31 87 LYS A N 1
ATOM 679 C CA . LYS A 1 87 ? 17.015 -4.585 -6.547 1.00 84.31 87 LYS A CA 1
ATOM 680 C C . LYS A 1 87 ? 16.875 -3.163 -7.084 1.00 84.31 87 LYS A C 1
ATOM 682 O O . LYS A 1 87 ? 15.921 -2.860 -7.794 1.00 84.31 87 LYS A O 1
ATOM 687 N N . MET A 1 88 ? 17.841 -2.301 -6.770 1.00 77.25 88 MET A N 1
ATOM 688 C CA . MET A 1 88 ? 17.816 -0.901 -7.217 1.00 77.25 88 MET A CA 1
ATOM 689 C C . MET A 1 88 ? 17.876 -0.761 -8.738 1.00 77.25 88 MET A C 1
ATOM 691 O O . MET A 1 88 ? 17.358 0.211 -9.262 1.00 77.25 88 MET A O 1
ATOM 695 N N . GLU A 1 89 ? 18.446 -1.747 -9.428 1.00 80.69 89 GLU A N 1
ATOM 696 C CA . GLU A 1 89 ? 18.505 -1.850 -10.892 1.00 80.69 89 GLU A CA 1
ATOM 697 C C . GLU A 1 89 ? 17.157 -2.239 -11.530 1.00 80.69 89 GLU A C 1
ATOM 699 O O . GLU A 1 89 ? 17.055 -2.330 -12.747 1.00 80.69 89 GLU A O 1
ATOM 704 N N . GLY A 1 90 ? 16.119 -2.524 -10.735 1.00 78.88 90 GLY A N 1
ATOM 705 C CA . GLY A 1 90 ? 14.804 -2.928 -11.243 1.00 78.88 90 GLY A CA 1
ATOM 706 C C . GLY A 1 90 ? 14.723 -4.377 -11.734 1.00 78.88 90 GLY A C 1
ATOM 707 O O . GLY A 1 90 ? 13.654 -4.812 -12.154 1.00 78.88 90 GLY A O 1
ATOM 708 N N . THR A 1 91 ? 15.816 -5.141 -11.654 1.00 85.88 91 THR A N 1
ATOM 709 C CA . THR A 1 91 ? 15.864 -6.550 -12.061 1.00 85.88 91 THR A CA 1
ATOM 710 C C . THR A 1 91 ? 14.995 -7.419 -11.139 1.00 85.88 91 THR A C 1
ATOM 712 O O . THR A 1 91 ? 15.283 -7.486 -9.937 1.00 85.88 91 THR A O 1
ATOM 715 N N . PRO A 1 92 ? 13.966 -8.116 -11.665 1.00 87.12 92 PRO A N 1
ATOM 716 C CA . PRO A 1 92 ? 13.148 -9.042 -10.884 1.00 87.12 92 PRO A CA 1
ATOM 717 C C . PRO A 1 92 ? 13.970 -10.177 -10.236 1.00 87.12 92 PRO A C 1
ATOM 719 O O . PRO A 1 92 ? 15.053 -10.513 -10.724 1.00 87.12 92 PRO A O 1
ATOM 722 N N . PRO A 1 93 ? 13.457 -10.818 -9.169 1.00 92.12 93 PRO A N 1
ATOM 723 C CA . PRO A 1 93 ? 12.140 -10.608 -8.564 1.00 92.12 93 PRO A CA 1
ATOM 724 C C . PRO A 1 93 ? 12.088 -9.403 -7.611 1.00 92.12 93 PRO A C 1
ATOM 726 O O . PRO A 1 93 ? 13.071 -9.055 -6.959 1.00 92.12 93 PRO A O 1
ATOM 729 N N . ASN A 1 94 ? 10.897 -8.815 -7.484 1.00 90.94 94 ASN A N 1
ATOM 730 C CA . ASN A 1 94 ? 10.564 -7.913 -6.381 1.00 90.94 94 ASN A CA 1
ATOM 731 C C . ASN A 1 94 ? 9.953 -8.705 -5.222 1.00 90.94 94 ASN A C 1
ATOM 733 O O . ASN A 1 94 ? 9.324 -9.745 -5.428 1.00 90.94 94 ASN A O 1
ATOM 737 N N . ILE A 1 95 ? 10.124 -8.201 -4.004 1.00 95.62 95 ILE A N 1
ATOM 738 C CA . ILE A 1 95 ? 9.632 -8.821 -2.778 1.00 95.62 95 ILE A CA 1
ATOM 739 C C . ILE A 1 95 ? 8.433 -8.044 -2.244 1.00 95.62 95 ILE A C 1
ATOM 741 O O . ILE A 1 95 ? 8.438 -6.811 -2.170 1.00 95.62 95 ILE A O 1
ATOM 745 N N . TYR A 1 96 ? 7.411 -8.797 -1.840 1.00 97.19 96 TYR A N 1
ATOM 746 C CA . TYR A 1 96 ? 6.124 -8.286 -1.393 1.00 97.19 96 TYR A CA 1
ATOM 747 C C . TYR A 1 96 ? 5.756 -8.886 -0.038 1.00 97.19 96 TYR A C 1
ATOM 749 O O . TYR A 1 96 ? 5.952 -10.080 0.197 1.00 97.19 96 TYR A O 1
ATOM 757 N N . THR A 1 97 ? 5.154 -8.085 0.836 1.00 98.19 97 THR A N 1
ATOM 758 C CA . THR A 1 97 ? 4.500 -8.600 2.044 1.00 98.19 97 THR A CA 1
ATOM 759 C C . THR A 1 97 ? 3.254 -9.370 1.632 1.00 98.19 97 THR A C 1
ATOM 761 O O . THR A 1 97 ? 2.396 -8.813 0.954 1.00 98.19 97 THR A O 1
ATOM 764 N N . ARG A 1 98 ? 3.120 -10.630 2.054 1.00 98.31 98 ARG A N 1
ATOM 765 C CA . ARG A 1 98 ? 1.944 -11.462 1.764 1.00 98.31 98 ARG A CA 1
ATOM 766 C C . ARG A 1 98 ? 0.776 -11.086 2.680 1.00 98.31 98 ARG A C 1
ATOM 768 O O . ARG A 1 98 ? 0.783 -11.453 3.852 1.00 98.31 98 ARG A O 1
ATOM 775 N N . ILE A 1 99 ? -0.248 -10.412 2.149 1.00 97.81 99 ILE A N 1
ATOM 776 C CA . ILE A 1 99 ? -1.374 -9.879 2.946 1.00 97.81 99 ILE A CA 1
ATOM 777 C C . ILE A 1 99 ? -2.109 -10.989 3.700 1.00 97.81 99 ILE A C 1
ATOM 779 O O . ILE A 1 99 ? -2.441 -10.815 4.872 1.00 97.81 99 ILE A O 1
ATOM 783 N N . SER A 1 100 ? -2.307 -12.155 3.071 1.00 97.56 100 SER A N 1
ATOM 784 C CA . SER A 1 100 ? -3.029 -13.279 3.683 1.00 97.56 100 SER A CA 1
ATOM 785 C C . SER A 1 100 ? -2.438 -13.715 5.028 1.00 97.56 100 SER A C 1
ATOM 787 O O . SER A 1 100 ? -3.183 -14.114 5.918 1.00 97.56 100 SER A O 1
ATOM 789 N N . SER A 1 101 ? -1.117 -13.601 5.198 1.00 98.44 101 SER A N 1
ATOM 790 C CA . SER A 1 101 ? -0.425 -13.963 6.440 1.00 98.44 101 SER A CA 1
ATOM 791 C C . SER A 1 101 ? -0.731 -13.013 7.605 1.00 98.44 101 SER A C 1
ATOM 793 O O . SER A 1 101 ? -0.529 -13.386 8.754 1.00 98.44 101 SER A O 1
ATOM 795 N N . PHE A 1 102 ? -1.232 -11.805 7.328 1.00 98.12 102 PHE A N 1
ATOM 796 C CA . PHE A 1 102 ? -1.467 -10.750 8.322 1.00 98.12 102 PHE A CA 1
ATOM 797 C C . PHE A 1 102 ? -2.945 -10.376 8.480 1.00 98.12 102 PHE A C 1
ATOM 799 O O . PHE A 1 102 ? -3.264 -9.466 9.242 1.00 98.12 102 PHE A O 1
ATOM 806 N N . LEU A 1 103 ? -3.872 -11.074 7.812 1.00 96.38 103 LEU A N 1
ATOM 807 C CA . LEU A 1 103 ? -5.298 -10.715 7.823 1.00 96.38 103 LEU A CA 1
ATOM 808 C C . LEU A 1 103 ? -5.899 -10.640 9.230 1.00 96.38 103 LEU A C 1
ATOM 810 O O . LEU A 1 103 ? -6.697 -9.745 9.498 1.00 96.38 103 LEU A O 1
ATOM 814 N N . CYS A 1 104 ? -5.520 -11.556 10.128 1.00 97.69 104 CYS A N 1
ATOM 815 C CA . CYS A 1 104 ? -5.994 -11.537 11.513 1.00 97.69 104 CYS A CA 1
ATOM 816 C C . CYS A 1 104 ? -5.556 -10.252 12.236 1.00 97.69 104 CYS A C 1
ATOM 818 O O . CYS A 1 104 ? -6.377 -9.557 12.837 1.00 97.69 104 CYS A O 1
ATOM 820 N N . TRP A 1 105 ? -4.277 -9.892 12.107 1.00 97.56 105 TRP A N 1
ATOM 821 C CA . TRP A 1 105 ? -3.718 -8.681 12.704 1.00 97.56 105 TRP A CA 1
ATOM 822 C C . TRP A 1 105 ? -4.335 -7.404 12.119 1.00 97.56 105 TRP A C 1
ATOM 824 O O . TRP A 1 105 ? -4.714 -6.515 12.881 1.00 97.56 105 TRP A O 1
ATOM 834 N N . ILE A 1 106 ? -4.517 -7.338 10.795 1.00 96.69 106 ILE A N 1
ATOM 835 C CA . ILE A 1 106 ? -5.138 -6.190 10.114 1.00 96.69 106 ILE A CA 1
ATOM 836 C C . ILE A 1 106 ? -6.560 -5.972 10.643 1.00 96.69 106 ILE A C 1
ATOM 838 O O . ILE A 1 106 ? -6.886 -4.887 11.119 1.00 96.69 106 ILE A O 1
ATOM 842 N N . LYS A 1 107 ? -7.395 -7.020 10.628 1.00 95.44 107 LYS A N 1
ATOM 843 C CA . LYS A 1 107 ? -8.792 -6.938 11.083 1.00 95.44 107 LYS A CA 1
ATOM 844 C C . LYS A 1 107 ? -8.898 -6.539 12.554 1.00 95.44 107 LYS A C 1
ATOM 846 O O . LYS A 1 107 ? -9.742 -5.720 12.908 1.00 95.44 107 LYS A O 1
ATOM 851 N N . THR A 1 108 ? -8.039 -7.108 13.399 1.00 96.44 108 THR A N 1
ATOM 852 C CA . THR A 1 108 ? -8.019 -6.812 14.838 1.00 96.44 108 THR A CA 1
ATOM 853 C C . THR A 1 108 ? -7.637 -5.357 15.084 1.00 96.44 108 THR A C 1
ATOM 855 O O . THR A 1 108 ? -8.341 -4.654 15.801 1.00 96.44 108 THR A O 1
ATOM 858 N N . THR A 1 109 ? -6.582 -4.880 14.423 1.00 94.81 109 THR A N 1
ATOM 859 C CA . THR A 1 109 ? -6.121 -3.490 14.514 1.00 94.81 109 THR A CA 1
ATOM 860 C C . THR A 1 109 ? -7.210 -2.512 14.077 1.00 94.81 109 THR A C 1
ATOM 862 O O . THR A 1 109 ? -7.544 -1.599 14.826 1.00 94.81 109 THR A O 1
ATOM 865 N N . MET A 1 110 ? -7.836 -2.737 12.918 1.00 94.19 110 MET A N 1
ATOM 866 C CA . MET A 1 110 ? -8.922 -1.878 12.429 1.00 94.19 110 MET A CA 1
ATOM 867 C C . MET A 1 110 ? -10.107 -1.826 13.402 1.00 94.19 110 MET A C 1
ATOM 869 O O . MET A 1 110 ? -10.695 -0.768 13.607 1.00 94.19 110 MET A O 1
ATOM 873 N N . LYS A 1 111 ? -10.449 -2.956 14.035 1.00 93.94 111 LYS A N 1
ATOM 874 C CA . LYS A 1 111 ? -11.506 -3.003 15.052 1.00 93.94 111 LYS A CA 1
ATOM 875 C C . LYS A 1 111 ? -11.136 -2.194 16.298 1.00 93.94 111 LYS A C 1
ATOM 877 O O . LYS A 1 111 ? -11.982 -1.467 16.803 1.00 93.94 111 LYS A O 1
ATOM 882 N N . LEU A 1 112 ? -9.899 -2.313 16.781 1.00 91.88 112 LEU A N 1
ATOM 883 C CA . LEU A 1 112 ? -9.431 -1.590 17.968 1.00 91.88 112 LEU A CA 1
ATOM 884 C C . LEU A 1 112 ? -9.445 -0.074 17.755 1.00 91.88 112 LEU A C 1
ATOM 886 O O . LEU A 1 112 ? -9.987 0.640 18.589 1.00 91.88 112 LEU A O 1
ATOM 890 N N . PHE A 1 113 ? -8.940 0.410 16.620 1.00 87.69 113 PHE A N 1
ATOM 891 C CA 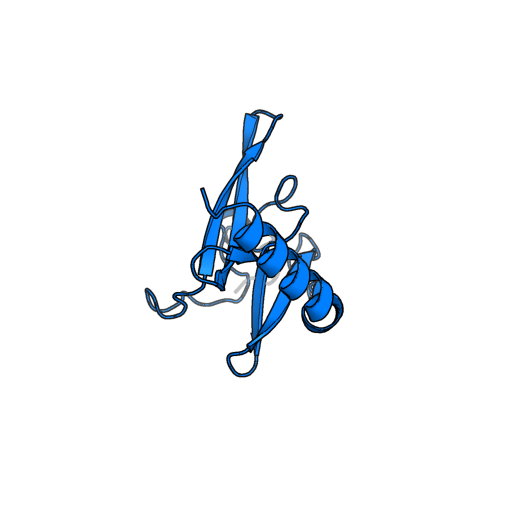. PHE A 1 113 ? -8.927 1.846 16.327 1.00 87.69 113 PHE A CA 1
ATOM 892 C C . PHE A 1 113 ? -10.334 2.438 16.183 1.00 87.69 113 PHE A C 1
ATOM 894 O O . PHE A 1 113 ? -10.570 3.549 16.642 1.00 87.69 113 PHE A O 1
ATOM 901 N N . LYS A 1 114 ? -11.297 1.688 15.629 1.00 82.69 114 LYS A N 1
ATOM 902 C CA . LYS A 1 114 ? -12.702 2.130 15.601 1.00 82.69 114 LYS A CA 1
ATOM 903 C C . LYS A 1 114 ? -13.312 2.285 16.994 1.00 82.69 114 LYS A C 1
ATOM 905 O O . LYS A 1 114 ? -14.113 3.184 17.196 1.00 82.69 114 LYS A O 1
ATOM 910 N N . LEU A 1 115 ? -12.937 1.425 17.942 1.00 76.06 115 LEU A N 1
ATOM 911 C CA . LEU A 1 115 ? -13.392 1.532 19.333 1.00 76.06 115 LEU A CA 1
ATOM 912 C C . LEU A 1 115 ? -12.719 2.689 20.081 1.00 76.06 115 LEU A C 1
ATOM 914 O O . LEU A 1 115 ? -13.267 3.174 21.060 1.00 76.06 115 LEU A O 1
ATOM 918 N N . GLN A 1 116 ? -11.537 3.116 19.634 1.00 72.75 116 GLN A N 1
ATOM 919 C CA . GLN A 1 116 ? -10.795 4.236 20.216 1.00 72.75 116 GLN A CA 1
ATOM 920 C C . GLN A 1 116 ? -11.197 5.600 19.638 1.00 72.75 116 GLN A C 1
ATOM 922 O O . GLN A 1 116 ? -10.864 6.611 20.238 1.00 72.75 116 GLN A O 1
ATOM 927 N N . GLY A 1 117 ? -11.864 5.631 18.479 1.00 58.97 117 GLY A N 1
ATOM 928 C CA . GLY A 1 117 ? -12.286 6.854 17.785 1.00 58.97 117 GLY A CA 1
ATOM 929 C C . GLY A 1 117 ? -13.782 7.169 17.884 1.00 58.97 117 GLY A C 1
ATOM 930 O O . GLY A 1 117 ? -14.264 7.977 17.098 1.00 58.97 117 GLY A O 1
ATOM 931 N N . GLN A 1 118 ? -14.526 6.514 18.784 1.00 52.38 118 GLN A N 1
ATOM 932 C CA . GLN A 1 118 ? -15.880 6.940 19.165 1.00 52.38 118 GLN A CA 1
ATOM 933 C C . GLN A 1 118 ? -15.789 7.993 20.281 1.00 52.38 118 GLN A C 1
ATOM 935 O O . GLN A 1 118 ? -16.128 7.697 21.424 1.00 52.38 118 GLN A O 1
ATOM 940 N N . ASP A 1 119 ? -15.320 9.188 19.920 1.00 49.78 119 ASP A N 1
ATOM 941 C CA . ASP A 1 119 ? -15.542 10.436 20.664 1.00 49.78 119 ASP A CA 1
ATOM 942 C C . ASP A 1 119 ? -16.520 11.320 19.873 1.00 49.78 119 ASP A C 1
ATOM 944 O O . ASP A 1 119 ? -16.341 11.432 18.634 1.00 49.78 119 ASP A O 1
#

Secondary structure (DSSP, 8-state):
--TT-----GGGGTTPPTT--PPPTTSSTTEEEEEEE-TTS-EEEEEEEEEETTEEE--GGGGT--SSTT-EEEETTEEEEEEEE--TT-PSPPEEEEGGGGHHHHHHHHHHHHHH---

pLDDT: mean 84.38, std 17.54, range [36.84, 98.44]

InterPro domains:
  IPR001254 Serine proteases, trypsin domain [PF00089] (17-64)
  IPR001254 Serine proteases, trypsin domain [PF00089] (66-106)
  IPR009003 Peptidase S1, PA clan [SSF50494] (15-64)
  IPR009003 Peptidase S1, PA clan [SSF50494] (66-111)
  IPR018114 Serine proteases, trypsin family, histidine active site [PS00134] (57-62)

Foldseek 3Di:
DDPDPPPPPCCLVPLDQVVDDDDDPCPQVQKDWDWDQEPVRDIAIEIWGDPDPPDIFFAPCSNPHHHHGHPFDDDPNDRQWGFHADDSVNDDDTDTHGVVVCVVVVVVVVVVVVVVPPD